Protein AF-A0A498T2E6-F1 (afdb_monomer_lite)

InterPro domains:
  IPR000331 Rap/Ran-GAP domain [PF02145] (1-126)
  IPR000331 Rap/Ran-GAP domain [PS50085] (1-133)
  IPR035974 Rap/Ran-GAP superfamily [G3DSA:3.40.50.11210] (1-114)
  IPR035974 Rap/Ran-GAP superfamily [SSF111347] (1-143)
  IPR050989 Rap1/Ran GTPase-activating [PTHR15711] (1-150)

Radius of gyration: 23.94 Å; chains: 1; bounding box: 68×44×66 Å

Foldseek 3Di:
DDLDLVPFDDDPPPPPRVSSCVPVLQAQEEEAEDQDPDDDAQVVDPHPRHFKYKYWYWDPPPDQFIKIQIDIHGDPQQDDFDDDQDVVNIGTPDDVVVVRVVRRRVRSSVSSCSGPVNVVVVVVVVVVVVVVVVVVVVVVCCVPVVVVVVVVPD

pLDDT: mean 90.89, std 10.1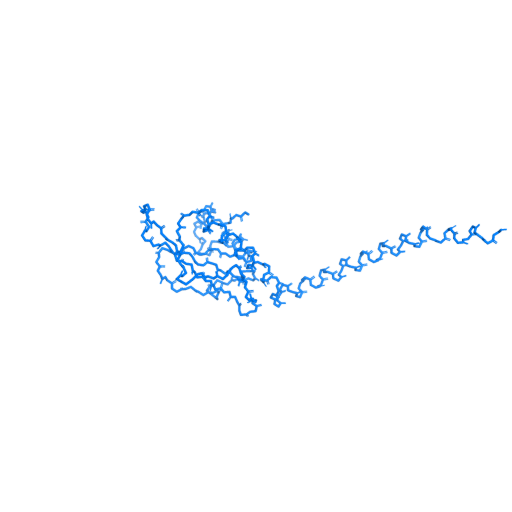3, range [44.5, 98.12]

Organism: Acanthocheilonema viteae (NCBI:txid6277)

Structure (mmCIF, N/CA/C/O backbone):
data_AF-A0A498T2E6-F1
#
_entry.id   AF-A0A498T2E6-F1
#
loop_
_atom_site.group_PDB
_atom_site.id
_atom_site.type_symbol
_atom_site.label_atom_id
_atom_site.label_alt_id
_atom_site.label_comp_id
_atom_site.label_asym_id
_atom_site.label_entity_id
_atom_site.label_seq_id
_atom_site.pdbx_PDB_ins_code
_atom_site.Cartn_x
_atom_site.Cartn_y
_atom_site.Cartn_z
_atom_site.occupancy
_atom_site.B_iso_or_equiv
_atom_site.auth_seq_id
_atom_site.auth_comp_id
_atom_site.auth_asym_id
_atom_site.auth_atom_id
_atom_site.pdbx_PDB_model_num
ATOM 1 N N . MET A 1 1 ? 10.855 4.306 5.179 1.00 91.25 1 MET A N 1
ATOM 2 C CA . MET A 1 1 ? 10.539 5.635 5.755 1.00 91.25 1 MET A CA 1
ATOM 3 C C . MET A 1 1 ? 9.023 5.784 5.762 1.00 91.25 1 MET A C 1
ATOM 5 O O . MET A 1 1 ? 8.410 5.218 4.869 1.00 91.25 1 MET A O 1
ATOM 9 N N . PHE A 1 2 ? 8.419 6.477 6.732 1.00 95.19 2 PHE A N 1
ATOM 10 C CA . PHE A 1 2 ? 6.969 6.730 6.751 1.00 95.19 2 PHE A CA 1
ATOM 11 C C . PHE A 1 2 ? 6.685 8.232 6.700 1.00 95.19 2 PHE A C 1
ATOM 13 O O . PHE A 1 2 ? 7.262 8.988 7.481 1.00 95.19 2 PHE A O 1
ATOM 20 N N . HIS A 1 3 ? 5.765 8.653 5.832 1.00 96.25 3 HIS A N 1
ATOM 21 C CA . HIS A 1 3 ? 5.233 10.015 5.810 1.00 96.25 3 HIS A CA 1
ATOM 22 C C . HIS A 1 3 ? 3.980 10.095 6.691 1.00 96.25 3 HIS A C 1
ATOM 24 O O . HIS A 1 3 ? 2.873 9.770 6.266 1.00 96.25 3 HIS A O 1
ATOM 30 N N . ILE A 1 4 ? 4.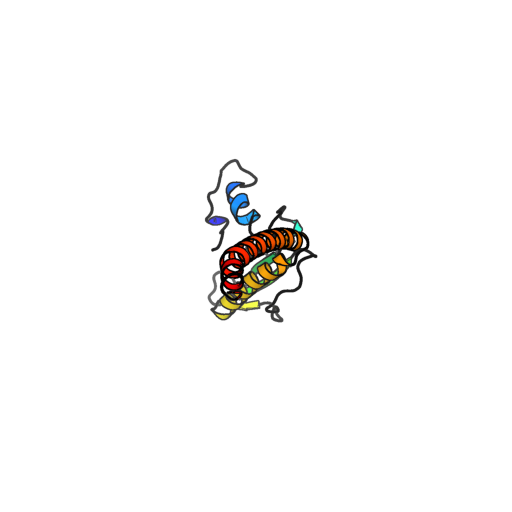151 10.493 7.952 1.00 96.19 4 ILE A N 1
ATOM 31 C CA . ILE A 1 4 ? 3.057 10.532 8.931 1.00 96.19 4 ILE A CA 1
ATOM 32 C C . ILE A 1 4 ? 2.357 11.890 8.843 1.00 96.19 4 ILE A C 1
ATOM 34 O O . ILE A 1 4 ? 2.932 12.910 9.217 1.00 96.19 4 ILE A O 1
ATOM 38 N N . SER A 1 5 ? 1.107 11.911 8.370 1.00 93.62 5 SER A N 1
ATOM 39 C CA . SER A 1 5 ? 0.349 13.147 8.105 1.00 93.62 5 SER A CA 1
ATOM 40 C C . SER A 1 5 ? 0.289 14.106 9.298 1.00 93.62 5 SER A C 1
ATOM 42 O O . SER A 1 5 ? 0.403 15.314 9.108 1.00 93.62 5 SER A O 1
ATOM 44 N N . THR A 1 6 ? 0.159 13.585 10.520 1.00 92.94 6 THR A N 1
ATOM 45 C CA . THR A 1 6 ? 0.097 14.367 11.765 1.00 92.94 6 THR A CA 1
ATOM 46 C C . THR A 1 6 ? 1.455 14.878 12.245 1.00 92.94 6 THR A C 1
ATOM 48 O O . THR A 1 6 ? 1.493 15.819 13.030 1.00 92.94 6 THR A O 1
ATOM 51 N N . MET A 1 7 ? 2.560 14.303 11.761 1.00 92.94 7 MET A N 1
ATOM 52 C CA . MET A 1 7 ? 3.924 14.765 12.052 1.00 92.94 7 MET A CA 1
ATOM 53 C C . MET A 1 7 ? 4.481 15.685 10.958 1.00 92.94 7 MET A C 1
ATOM 55 O O . MET A 1 7 ? 5.525 16.303 11.148 1.00 92.94 7 MET A O 1
ATOM 59 N N . LEU A 1 8 ? 3.797 15.793 9.814 1.00 91.56 8 LEU A N 1
ATOM 60 C CA . LEU A 1 8 ? 4.137 16.750 8.766 1.00 91.56 8 LEU A CA 1
ATOM 61 C C . LEU A 1 8 ? 3.589 18.151 9.107 1.00 91.56 8 LEU A C 1
ATOM 63 O O . LEU A 1 8 ? 2.485 18.256 9.665 1.00 91.56 8 LEU A O 1
ATOM 67 N N . PRO A 1 9 ? 4.309 19.229 8.727 1.00 90.56 9 PRO A N 1
ATOM 68 C CA . PRO A 1 9 ? 3.895 20.602 8.999 1.00 90.56 9 PRO A CA 1
ATOM 69 C C . PRO A 1 9 ? 2.446 20.871 8.588 1.00 90.56 9 PRO A C 1
ATOM 71 O O . PRO A 1 9 ? 1.978 20.395 7.550 1.00 90.56 9 PRO A O 1
ATOM 74 N N . TYR A 1 10 ? 1.734 21.621 9.427 1.00 91.38 10 TYR A N 1
ATOM 75 C CA . TYR A 1 10 ? 0.392 22.110 9.134 1.00 91.38 10 TYR A CA 1
ATOM 76 C C . TYR A 1 10 ? 0.479 23.543 8.619 1.00 91.38 10 TYR A C 1
ATOM 78 O O . TYR A 1 10 ? 1.095 24.396 9.260 1.00 91.38 10 TYR A O 1
ATOM 86 N N . THR A 1 11 ? -0.152 23.818 7.481 1.00 90.69 11 THR A N 1
ATOM 87 C CA . THR A 1 11 ? -0.204 25.170 6.913 1.00 90.69 11 THR A CA 1
ATOM 88 C C . THR A 1 11 ? -1.605 25.738 7.101 1.00 90.69 11 THR A C 1
ATOM 90 O O . THR A 1 11 ? -2.555 25.281 6.470 1.00 90.69 11 THR A O 1
ATOM 93 N N . ALA A 1 12 ? -1.756 26.725 7.986 1.00 88.44 12 ALA A N 1
ATOM 94 C CA . ALA A 1 12 ? -3.035 27.403 8.175 1.00 88.44 12 ALA A CA 1
ATOM 95 C C . ALA A 1 12 ? -3.458 28.127 6.882 1.00 88.44 12 ALA A C 1
ATOM 97 O O . ALA A 1 12 ? -2.632 28.749 6.219 1.00 88.44 12 ALA A O 1
ATOM 98 N N . GLY A 1 13 ? -4.737 28.028 6.513 1.00 89.25 13 GLY A N 1
ATOM 99 C CA . GLY A 1 13 ? -5.279 28.617 5.281 1.00 89.25 13 GLY A CA 1
ATOM 100 C C . GLY A 1 13 ? -5.117 27.760 4.017 1.00 89.25 13 GLY A C 1
ATOM 101 O O . GLY A 1 13 ? -5.776 28.037 3.020 1.00 89.25 13 GLY A O 1
ATOM 102 N N . ASP A 1 14 ? -4.320 26.687 4.054 1.00 89.19 14 ASP A N 1
ATOM 103 C CA . ASP A 1 14 ? -4.221 25.720 2.957 1.00 89.19 14 ASP A CA 1
ATOM 104 C C . ASP A 1 14 ? -5.203 24.561 3.179 1.00 89.19 14 ASP A C 1
ATOM 106 O O . ASP A 1 14 ? -4.911 23.588 3.878 1.00 89.19 14 ASP A O 1
ATOM 110 N N . THR A 1 15 ? -6.391 24.652 2.581 1.00 88.12 15 THR A N 1
ATOM 111 C CA . THR A 1 15 ? -7.434 23.621 2.715 1.00 88.12 15 THR A CA 1
ATOM 112 C C . THR A 1 15 ? -7.020 22.265 2.142 1.00 88.12 15 THR A C 1
ATOM 114 O O . THR A 1 15 ? -7.529 21.241 2.592 1.00 88.12 15 THR A O 1
ATOM 117 N N . GLN A 1 16 ? -6.081 22.229 1.189 1.00 84.69 16 GLN A N 1
ATOM 118 C CA . GLN A 1 16 ? -5.590 20.984 0.592 1.00 84.69 16 GLN A CA 1
ATOM 119 C C . GLN A 1 16 ? -4.353 20.416 1.293 1.00 84.69 16 GLN A C 1
ATOM 121 O O . GLN A 1 16 ? -3.977 19.275 1.008 1.00 84.69 16 GLN A O 1
ATOM 126 N N . GLN A 1 17 ? -3.718 21.183 2.187 1.00 88.81 17 GLN A N 1
ATOM 127 C CA . GLN A 1 17 ? -2.467 20.818 2.858 1.00 88.81 17 GLN A CA 1
ATOM 128 C C . GLN A 1 17 ? -1.419 20.308 1.854 1.00 88.81 17 GLN A C 1
ATOM 130 O O . GLN A 1 17 ? -0.899 19.191 1.972 1.00 88.81 17 GLN A O 1
ATOM 135 N N . LEU A 1 18 ? -1.108 21.123 0.844 1.00 86.38 18 LEU A N 1
ATOM 136 C CA . LEU A 1 18 ? -0.222 20.784 -0.270 1.00 86.38 18 LEU A CA 1
ATOM 137 C C . LEU A 1 18 ? 1.148 20.286 0.196 1.00 86.38 18 LEU A C 1
ATOM 139 O O . LEU A 1 18 ? 1.704 19.392 -0.435 1.00 86.38 18 LEU A O 1
ATOM 143 N N . GLN A 1 19 ? 1.670 20.787 1.321 1.00 85.25 19 GLN A N 1
ATOM 144 C CA . GLN A 1 19 ? 2.919 20.281 1.906 1.00 85.25 19 GLN A CA 1
ATOM 145 C C . GLN A 1 19 ? 2.810 18.805 2.302 1.00 85.25 19 GLN A C 1
ATOM 147 O O . GLN A 1 19 ? 3.674 18.003 1.959 1.00 85.25 19 GLN A O 1
ATOM 152 N N . ARG A 1 20 ? 1.708 18.402 2.942 1.00 92.06 20 ARG A N 1
ATOM 153 C CA . ARG A 1 20 ? 1.456 16.997 3.298 1.00 92.06 20 ARG A CA 1
ATOM 154 C C . ARG A 1 20 ? 1.207 16.156 2.054 1.00 92.06 20 ARG A C 1
ATOM 156 O O . ARG A 1 20 ? 1.781 15.077 1.904 1.00 92.06 20 ARG A O 1
ATOM 163 N N . LYS A 1 21 ? 0.392 16.683 1.137 1.00 88.56 21 LYS A N 1
ATOM 164 C CA . LYS A 1 21 ? 0.034 16.025 -0.122 1.00 88.56 21 LYS A CA 1
ATOM 165 C C . LYS A 1 21 ? 1.243 15.825 -1.037 1.00 88.56 21 LYS A C 1
ATOM 167 O O . LYS A 1 21 ? 1.298 14.819 -1.731 1.00 88.56 21 LYS A O 1
ATOM 172 N N . ARG A 1 22 ? 2.236 16.717 -1.013 1.00 90.56 22 ARG A N 1
ATOM 173 C CA . ARG A 1 22 ? 3.489 16.566 -1.769 1.00 90.56 22 ARG A CA 1
ATOM 174 C C . ARG A 1 22 ? 4.286 15.336 -1.336 1.00 90.56 22 ARG A C 1
ATOM 176 O O . ARG A 1 22 ? 4.949 14.737 -2.174 1.00 90.56 22 ARG A O 1
ATOM 183 N N . HIS A 1 23 ? 4.243 14.974 -0.059 1.00 90.94 23 HIS A N 1
ATOM 184 C CA . HIS A 1 23 ? 4.913 13.773 0.430 1.00 90.94 23 HIS A CA 1
ATOM 185 C C . HIS A 1 23 ? 4.022 12.547 0.218 1.00 90.94 23 HIS A C 1
ATOM 187 O O . HIS A 1 23 ? 4.324 11.708 -0.621 1.00 90.94 23 HIS A O 1
ATOM 193 N N . ILE A 1 24 ? 2.862 12.512 0.877 1.00 93.25 24 ILE A N 1
ATOM 194 C CA . ILE A 1 24 ? 1.977 11.336 0.901 1.00 93.25 24 ILE A CA 1
ATOM 195 C C . ILE A 1 24 ? 1.379 11.051 -0.481 1.00 93.25 24 ILE A C 1
ATOM 197 O O . ILE A 1 24 ? 1.250 9.908 -0.900 1.00 93.25 24 ILE A O 1
ATOM 201 N N . GLY A 1 25 ? 1.012 12.095 -1.222 1.00 90.62 25 GLY A N 1
ATOM 202 C CA . GLY A 1 25 ? 0.410 11.957 -2.546 1.00 90.62 25 GLY A CA 1
ATOM 203 C C . GLY A 1 25 ? 1.379 11.469 -3.621 1.00 90.62 25 GLY A C 1
ATOM 204 O O . GLY A 1 25 ? 0.904 11.096 -4.691 1.00 90.62 25 GLY A O 1
ATOM 205 N N . ASN A 1 26 ? 2.688 11.462 -3.354 1.00 92.94 26 ASN A N 1
ATOM 206 C CA . ASN A 1 26 ? 3.711 10.900 -4.238 1.00 92.94 26 ASN A CA 1
ATOM 207 C C . ASN A 1 26 ? 4.179 9.503 -3.797 1.00 92.94 26 ASN A C 1
ATOM 209 O O . ASN A 1 26 ? 4.995 8.900 -4.492 1.00 92.94 26 ASN A O 1
ATOM 213 N N . ASP A 1 27 ? 3.655 8.977 -2.688 1.00 95.44 27 ASP A N 1
ATOM 214 C CA . ASP A 1 27 ? 3.870 7.584 -2.313 1.00 95.44 27 ASP A CA 1
ATOM 215 C C . ASP A 1 27 ? 3.061 6.647 -3.221 1.00 95.44 27 ASP A C 1
ATOM 217 O O . ASP A 1 27 ? 2.050 7.032 -3.815 1.00 95.44 27 ASP A O 1
ATOM 221 N N . ILE A 1 28 ? 3.505 5.392 -3.313 1.00 95.56 28 ILE A N 1
ATOM 222 C CA . ILE A 1 28 ? 2.807 4.340 -4.067 1.00 95.56 28 ILE A CA 1
ATOM 223 C C . ILE A 1 28 ? 1.760 3.639 -3.195 1.00 95.56 28 ILE A C 1
ATOM 225 O O . ILE A 1 28 ? 0.661 3.315 -3.657 1.00 95.56 28 ILE A O 1
ATOM 229 N N . VAL A 1 29 ? 2.097 3.423 -1.922 1.00 97.00 29 VAL A N 1
ATOM 230 C CA . VAL A 1 29 ? 1.280 2.699 -0.947 1.00 97.00 29 VAL A CA 1
ATOM 231 C C . VAL A 1 29 ? 1.114 3.549 0.306 1.00 97.00 29 VAL A C 1
ATOM 233 O O . VAL A 1 29 ? 2.091 4.105 0.801 1.00 97.00 29 VAL A O 1
ATOM 236 N N . ALA A 1 30 ? -0.101 3.611 0.853 1.00 97.00 30 ALA A N 1
ATOM 237 C CA . ALA A 1 30 ? -0.372 4.326 2.099 1.00 97.00 30 ALA A CA 1
ATOM 238 C C . ALA A 1 30 ? -1.094 3.456 3.137 1.00 97.00 30 ALA A C 1
ATOM 240 O O . ALA A 1 30 ? -1.838 2.529 2.812 1.00 97.00 30 ALA A O 1
ATOM 241 N N . ILE A 1 31 ? -0.885 3.782 4.412 1.00 97.44 31 ILE A N 1
ATOM 242 C CA . ILE A 1 31 ? -1.669 3.2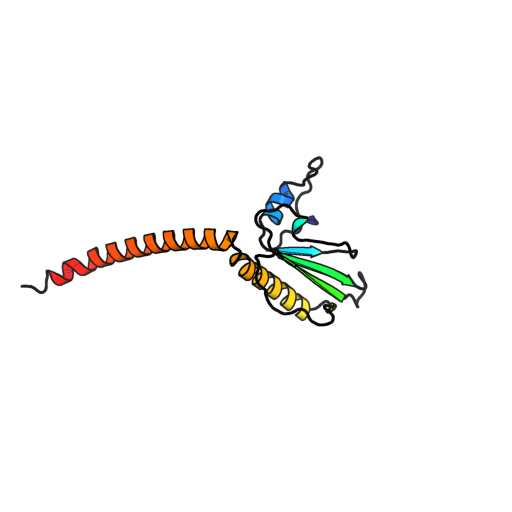34 5.521 1.00 97.44 31 ILE A CA 1
ATOM 243 C C . ILE A 1 31 ? -2.753 4.248 5.869 1.00 97.44 31 ILE A C 1
ATOM 245 O O . ILE A 1 31 ? -2.451 5.422 6.087 1.00 97.44 31 ILE A O 1
ATOM 249 N N . VAL A 1 32 ? -3.995 3.787 5.974 1.00 96.56 32 VAL A N 1
ATOM 250 C CA . VAL A 1 32 ? -5.107 4.592 6.483 1.00 96.56 32 VAL A CA 1
ATOM 251 C C . VAL A 1 32 ? -5.450 4.079 7.871 1.00 96.56 32 VAL A C 1
ATOM 253 O O . VAL A 1 32 ? -5.995 2.989 8.017 1.00 96.56 32 VAL A O 1
ATOM 256 N N . PHE A 1 33 ? -5.101 4.848 8.897 1.00 96.56 33 PHE A N 1
ATOM 257 C CA . PHE A 1 33 ? -5.506 4.538 10.261 1.00 96.56 33 PHE A CA 1
ATOM 258 C C . PHE A 1 33 ? -6.876 5.163 10.523 1.00 96.56 33 PHE A C 1
ATOM 260 O O . PHE A 1 33 ? -7.010 6.384 10.473 1.00 96.56 33 PHE A O 1
ATOM 267 N N . GLN A 1 34 ? -7.889 4.331 10.753 1.00 93.62 34 GLN A N 1
ATOM 268 C CA . GLN A 1 34 ? -9.264 4.776 10.960 1.00 93.62 34 GLN A CA 1
ATOM 269 C C . GLN A 1 34 ? -9.687 4.511 12.396 1.00 93.62 34 GLN A C 1
ATOM 271 O O . GLN A 1 34 ? -9.686 3.364 12.823 1.00 93.62 34 GLN A O 1
ATOM 276 N N . GLU A 1 35 ? -10.068 5.547 13.137 1.00 91.19 35 GLU A N 1
ATOM 277 C CA . GLU A 1 35 ? -10.623 5.374 14.486 1.00 91.19 35 GLU A CA 1
ATOM 278 C C . GLU A 1 35 ? -12.057 4.821 14.427 1.00 91.19 35 GLU A C 1
ATOM 280 O O . GLU A 1 35 ? -12.412 3.917 15.182 1.00 91.19 35 GLU A O 1
ATOM 285 N N . GLU A 1 36 ? -12.843 5.279 13.450 1.00 89.56 36 GLU A N 1
ATOM 286 C CA . GLU A 1 36 ? -14.209 4.822 13.176 1.00 89.56 36 GLU A CA 1
ATOM 287 C C . GLU A 1 36 ? -14.292 4.040 11.859 1.00 89.56 36 GLU A C 1
ATOM 289 O O . GLU A 1 36 ? -13.450 4.195 10.978 1.00 89.56 36 GLU A O 1
ATOM 294 N N . ASN A 1 37 ? -15.314 3.192 11.696 1.00 85.62 37 ASN A N 1
ATOM 295 C CA . ASN A 1 37 ? -15.497 2.391 10.477 1.00 85.62 37 ASN A CA 1
ATOM 296 C C . ASN A 1 37 ? -16.097 3.223 9.328 1.00 85.62 37 ASN A C 1
ATOM 298 O O . ASN A 1 37 ? -17.217 2.972 8.877 1.00 85.62 37 ASN A O 1
ATOM 302 N N . THR A 1 38 ? -15.359 4.232 8.880 1.00 90.38 38 THR A N 1
ATOM 303 C CA . THR A 1 38 ? -15.756 5.086 7.762 1.00 90.38 38 THR A CA 1
ATOM 304 C C . THR A 1 38 ? -15.412 4.391 6.444 1.00 90.38 38 THR A C 1
ATOM 306 O O . THR A 1 38 ? -14.263 3.980 6.264 1.00 90.38 38 THR A O 1
ATOM 309 N N . PRO A 1 39 ? -16.352 4.266 5.489 1.00 89.25 39 PRO A N 1
ATOM 310 C CA . PRO A 1 39 ? -16.042 3.725 4.171 1.00 89.25 39 PRO A CA 1
ATOM 311 C C . PRO A 1 39 ? -14.858 4.461 3.537 1.00 89.25 39 PRO A C 1
ATOM 313 O O . PRO A 1 39 ? -14.819 5.690 3.528 1.00 89.25 39 PRO A O 1
ATOM 316 N N . PHE A 1 40 ? -13.895 3.710 3.006 1.00 91.44 40 PHE A N 1
ATOM 317 C CA . PHE A 1 40 ? -12.726 4.248 2.317 1.00 91.44 40 PHE A CA 1
ATOM 318 C C . PHE A 1 40 ? -12.515 3.501 1.001 1.00 91.44 40 PHE A C 1
ATOM 320 O O . PHE A 1 40 ? -12.527 2.271 0.972 1.00 91.44 40 PHE A O 1
ATOM 327 N N . SER A 1 41 ? -12.311 4.254 -0.078 1.00 88.81 41 SER A N 1
ATOM 328 C CA . SER A 1 41 ? -11.986 3.738 -1.408 1.00 88.81 41 SER A CA 1
ATOM 329 C C . SER A 1 41 ? -10.729 4.426 -1.927 1.00 88.81 41 SER A C 1
ATOM 331 O O . SER A 1 41 ? -10.510 5.609 -1.652 1.00 88.81 41 SER A O 1
ATOM 333 N N . ALA A 1 42 ? -9.934 3.702 -2.715 1.00 85.19 42 ALA A N 1
ATOM 334 C CA . ALA A 1 42 ? -8.754 4.238 -3.387 1.00 85.19 42 ALA A CA 1
ATOM 335 C C . ALA A 1 42 ? -9.062 5.484 -4.248 1.00 85.19 42 ALA A C 1
ATOM 337 O O . ALA A 1 42 ? -8.202 6.354 -4.385 1.00 85.19 42 ALA A O 1
ATOM 338 N N . ASP A 1 43 ? -10.291 5.611 -4.760 1.00 85.38 43 ASP A N 1
ATOM 339 C CA . ASP A 1 43 ? -10.723 6.738 -5.602 1.00 85.38 43 ASP A CA 1
ATOM 340 C C . ASP A 1 43 ? -10.960 8.039 -4.827 1.00 85.38 43 ASP A C 1
ATOM 342 O O . ASP A 1 43 ? -10.997 9.119 -5.417 1.00 85.38 43 ASP A O 1
ATOM 346 N N . MET A 1 44 ? -11.089 7.970 -3.497 1.00 86.31 44 MET A N 1
ATOM 347 C CA . MET A 1 44 ? -11.309 9.160 -2.666 1.00 86.31 44 MET A CA 1
ATOM 348 C C . MET A 1 44 ? -10.094 10.096 -2.652 1.00 86.31 44 MET A C 1
ATOM 350 O O . MET A 1 44 ? -10.235 11.288 -2.375 1.00 86.31 44 MET A O 1
ATOM 354 N N . ILE A 1 45 ? -8.894 9.580 -2.945 1.00 83.19 45 ILE A N 1
ATOM 355 C CA . ILE A 1 45 ? -7.660 10.368 -2.970 1.00 83.19 45 ILE A CA 1
ATOM 356 C C . ILE A 1 45 ? -7.196 10.545 -4.414 1.00 83.19 45 ILE A C 1
ATOM 358 O O . ILE A 1 45 ? -6.631 9.645 -5.036 1.00 83.19 45 ILE A O 1
ATOM 362 N N . ALA A 1 46 ? -7.351 11.767 -4.925 1.00 83.31 46 ALA A N 1
ATOM 363 C CA . ALA A 1 46 ? -6.821 12.158 -6.225 1.00 83.31 46 ALA A CA 1
ATOM 364 C C . ALA A 1 46 ? -5.280 12.219 -6.193 1.00 83.31 46 ALA A C 1
ATOM 366 O O . ALA A 1 46 ? -4.681 13.245 -5.849 1.00 83.31 46 ALA A O 1
ATOM 367 N N . SER A 1 47 ? -4.641 11.105 -6.556 1.00 86.75 47 SER A N 1
ATOM 368 C CA . SER A 1 47 ? -3.192 10.984 -6.725 1.00 86.75 47 SER A CA 1
ATOM 369 C C . SER A 1 47 ? -2.839 10.204 -7.991 1.00 86.75 47 SER A C 1
ATOM 371 O O . SER A 1 47 ? -3.543 9.298 -8.432 1.00 86.75 47 SER A O 1
ATOM 373 N N . ASN A 1 48 ? -1.710 10.576 -8.585 1.00 86.31 48 ASN A N 1
ATOM 374 C CA . ASN A 1 48 ? -1.116 9.887 -9.720 1.00 86.31 48 ASN A CA 1
ATOM 375 C C . ASN A 1 48 ? -0.234 8.698 -9.318 1.00 86.31 48 ASN A C 1
ATOM 377 O O . ASN A 1 48 ? 0.103 7.909 -10.205 1.00 86.31 48 ASN A O 1
ATOM 381 N N . PHE A 1 49 ? 0.152 8.610 -8.044 1.00 89.12 49 PHE A N 1
ATOM 382 C CA . PHE A 1 49 ? 1.138 7.665 -7.525 1.00 89.12 49 PHE A CA 1
ATOM 383 C C . PHE A 1 49 ? 0.532 6.664 -6.549 1.00 89.12 49 PHE A C 1
ATOM 385 O O . PHE A 1 49 ? 0.895 5.495 -6.622 1.00 89.12 49 PHE A O 1
ATOM 392 N N . LEU A 1 50 ? -0.441 7.064 -5.726 1.00 93.69 50 LEU A N 1
ATOM 393 C CA . LEU A 1 50 ? -1.090 6.154 -4.784 1.00 93.69 50 LEU A CA 1
ATOM 394 C C . LEU A 1 50 ? -1.937 5.120 -5.534 1.00 93.69 50 LEU A C 1
ATOM 396 O O . LEU A 1 50 ? -2.884 5.476 -6.238 1.00 93.69 50 LEU A O 1
ATOM 400 N N . HIS A 1 51 ? -1.586 3.846 -5.378 1.00 94.38 51 HIS A N 1
ATOM 401 C CA . HIS A 1 51 ? -2.244 2.720 -6.049 1.00 94.38 51 HIS A CA 1
ATOM 402 C C . HIS A 1 51 ? -2.781 1.670 -5.073 1.00 94.38 51 HIS A C 1
ATOM 404 O O . HIS A 1 51 ? -3.694 0.933 -5.439 1.00 94.38 51 HIS A O 1
ATOM 410 N N . ALA A 1 52 ? -2.261 1.602 -3.844 1.00 96.00 52 ALA A N 1
ATOM 411 C CA . ALA A 1 52 ? -2.721 0.654 -2.835 1.00 96.00 52 ALA A CA 1
ATOM 412 C C . ALA A 1 52 ? -2.791 1.284 -1.440 1.00 96.00 52 ALA A C 1
ATOM 414 O O . ALA A 1 52 ? -1.966 2.116 -1.060 1.00 96.00 52 ALA A O 1
ATOM 415 N N . PHE A 1 53 ? -3.767 0.839 -0.658 1.00 96.94 53 PHE A N 1
ATOM 416 C CA . PHE A 1 53 ? -4.020 1.302 0.695 1.00 96.94 53 PHE A CA 1
ATOM 417 C C . PHE A 1 53 ? -4.256 0.117 1.624 1.00 96.94 53 PHE A C 1
ATOM 419 O O . PHE A 1 53 ? -5.039 -0.790 1.326 1.00 96.94 53 PHE A O 1
ATOM 426 N N . ILE A 1 54 ? -3.598 0.147 2.780 1.00 97.25 54 ILE A N 1
ATOM 427 C CA . ILE A 1 54 ? -3.879 -0.773 3.881 1.00 97.25 54 ILE A CA 1
ATOM 428 C C . ILE A 1 54 ? -4.616 0.009 4.956 1.00 97.25 54 ILE A C 1
ATOM 430 O O . ILE A 1 54 ? -4.061 0.923 5.567 1.00 97.25 54 ILE A O 1
ATOM 434 N N . VAL A 1 55 ? -5.873 -0.348 5.175 1.00 97.06 55 VAL A N 1
ATOM 435 C CA . VAL A 1 55 ? -6.729 0.282 6.172 1.00 97.06 55 VAL A CA 1
ATOM 436 C C . VAL A 1 55 ? -6.588 -0.490 7.479 1.00 97.06 55 VAL A C 1
ATOM 438 O O . VAL A 1 55 ? -6.727 -1.714 7.508 1.00 97.06 55 VAL A O 1
ATOM 441 N N . VAL A 1 56 ? -6.274 0.223 8.556 1.00 97.25 56 VAL A N 1
ATOM 442 C CA . VAL A 1 56 ? -6.059 -0.331 9.893 1.00 97.25 56 VAL A CA 1
ATOM 443 C C . VAL A 1 56 ? -7.015 0.357 10.855 1.00 97.25 56 VAL A C 1
ATOM 445 O O . VAL A 1 56 ? -6.923 1.563 11.068 1.00 97.25 56 VAL A O 1
ATOM 448 N N . GLN A 1 57 ? -7.902 -0.425 11.460 1.00 97.12 57 GLN A N 1
ATOM 449 C CA . GLN A 1 57 ? -8.875 0.058 12.431 1.00 97.12 57 GLN A CA 1
ATOM 450 C C . GLN A 1 57 ? -8.615 -0.592 13.799 1.00 97.12 57 GLN A C 1
ATOM 452 O O . GLN A 1 57 ? -8.603 -1.826 13.885 1.00 97.12 57 GLN A O 1
ATOM 457 N N . PRO A 1 58 ? -8.409 0.179 14.881 1.00 96.38 58 PRO A N 1
ATOM 458 C CA . PRO A 1 58 ? -8.266 -0.380 16.211 1.00 96.38 58 PRO A CA 1
ATOM 459 C C . PRO A 1 58 ? -9.609 -0.927 16.723 1.00 96.38 58 PRO A C 1
ATOM 461 O O . PRO A 1 58 ? -10.678 -0.370 16.485 1.00 96.38 58 PRO A O 1
ATOM 464 N N . ILE A 1 59 ? -9.540 -2.034 17.451 1.00 95.31 59 ILE A N 1
ATOM 465 C CA . ILE A 1 59 ? -10.623 -2.631 18.231 1.00 95.31 59 ILE A CA 1
ATOM 466 C C . ILE A 1 59 ? -10.161 -2.589 19.685 1.00 95.31 59 ILE A C 1
ATOM 468 O O . ILE A 1 59 ? -9.031 -2.991 19.975 1.00 95.31 59 ILE A O 1
ATOM 472 N N . ASP A 1 60 ? -11.030 -2.123 20.579 1.00 93.81 60 ASP A N 1
ATOM 473 C CA . ASP A 1 60 ? -10.718 -1.885 21.993 1.00 93.81 60 ASP A CA 1
ATOM 474 C C . ASP A 1 60 ? -9.496 -0.947 22.169 1.00 93.81 60 ASP A C 1
ATOM 476 O O . ASP A 1 60 ? -8.502 -1.330 22.804 1.00 93.81 60 ASP A O 1
ATOM 480 N N . PRO A 1 61 ? -9.512 0.262 21.559 1.00 92.19 61 PRO A N 1
ATOM 481 C CA . PRO A 1 61 ? -8.394 1.201 21.635 1.00 92.19 61 PRO A CA 1
ATOM 482 C C . PRO A 1 61 ? -8.087 1.585 23.088 1.00 92.19 61 PRO A C 1
ATOM 484 O O . PRO A 1 61 ? -8.957 1.548 23.953 1.00 92.19 61 PRO A O 1
ATOM 487 N N . CYS A 1 62 ? -6.834 1.959 23.355 1.00 89.31 62 CYS A N 1
ATOM 488 C CA . CYS A 1 62 ? -6.356 2.357 24.687 1.00 89.31 62 CYS A CA 1
ATOM 489 C C . CYS A 1 62 ? -6.453 1.263 25.773 1.00 89.31 62 CYS A C 1
ATOM 491 O O . CYS A 1 62 ? -6.367 1.570 26.959 1.00 89.31 62 CYS A O 1
ATOM 493 N N . THR A 1 63 ? -6.575 -0.012 25.386 1.00 93.12 63 THR A N 1
ATOM 494 C CA . THR A 1 63 ? -6.537 -1.162 26.305 1.00 93.12 63 THR A CA 1
ATOM 495 C C . THR A 1 63 ? -5.324 -2.061 26.046 1.00 93.12 63 THR A C 1
ATOM 497 O O . THR A 1 63 ? -4.748 -2.062 24.955 1.00 93.12 63 THR A O 1
ATOM 500 N N . GLU A 1 64 ? -4.953 -2.896 27.021 1.00 90.00 64 GLU A N 1
ATOM 501 C CA . GLU A 1 64 ? -3.917 -3.929 26.833 1.00 90.00 64 GLU A CA 1
ATOM 502 C C . GLU A 1 64 ? -4.321 -5.004 25.811 1.00 90.00 64 GLU A C 1
ATOM 504 O O . GLU A 1 64 ? -3.468 -5.662 25.217 1.00 90.00 64 GLU A O 1
ATOM 509 N N . LYS A 1 65 ? -5.628 -5.168 25.574 1.00 92.38 65 LYS A N 1
ATOM 510 C CA . LYS A 1 65 ? -6.198 -6.159 24.651 1.00 92.38 65 LYS A CA 1
ATOM 511 C C . LYS A 1 65 ? -6.472 -5.584 23.258 1.00 92.38 65 LYS A C 1
ATOM 513 O O . LYS A 1 65 ? -7.219 -6.199 22.495 1.00 92.38 65 LYS A O 1
ATOM 518 N N . VAL A 1 66 ? -5.865 -4.442 22.920 1.00 95.38 66 VAL A N 1
ATOM 519 C CA . VAL A 1 66 ? -6.054 -3.783 21.624 1.00 95.38 66 VAL A CA 1
ATOM 520 C C . VAL A 1 66 ? -5.752 -4.734 20.462 1.00 95.38 66 VAL A C 1
ATOM 522 O O . VAL A 1 66 ? -4.730 -5.434 20.414 1.00 95.38 66 VAL A O 1
ATOM 525 N N . ARG A 1 67 ? -6.673 -4.751 19.504 1.00 96.12 67 ARG A N 1
ATOM 526 C CA . ARG A 1 67 ? -6.580 -5.517 18.260 1.00 96.12 67 ARG A CA 1
ATOM 527 C C . ARG A 1 67 ? -6.734 -4.576 17.075 1.00 96.12 67 ARG A C 1
ATOM 529 O O . ARG A 1 67 ? -7.202 -3.457 17.228 1.00 96.12 67 ARG A O 1
ATOM 536 N N . TYR A 1 68 ? -6.357 -5.034 15.893 1.00 97.19 68 TYR A N 1
ATOM 537 C CA . TYR A 1 68 ? -6.434 -4.257 14.666 1.00 97.19 68 TYR A CA 1
ATOM 538 C C . TYR A 1 68 ? -7.177 -5.047 13.604 1.00 97.19 68 TYR A C 1
ATOM 540 O O . TYR A 1 68 ? -6.738 -6.129 13.214 1.00 97.19 68 TYR A O 1
ATOM 548 N N . ARG A 1 69 ? -8.300 -4.508 13.135 1.00 96.81 69 ARG A N 1
ATOM 549 C CA . ARG A 1 69 ? -8.955 -4.970 11.915 1.00 96.81 69 ARG A CA 1
ATOM 550 C C . ARG A 1 69 ? -8.210 -4.387 10.728 1.00 96.81 69 ARG A C 1
ATOM 552 O O . ARG A 1 69 ? -7.945 -3.187 10.696 1.00 96.81 69 ARG A O 1
ATOM 559 N N . VAL A 1 70 ? -7.876 -5.241 9.773 1.00 97.12 70 VAL A N 1
ATOM 560 C CA . VAL A 1 70 ? -7.145 -4.848 8.571 1.00 97.12 70 VAL A CA 1
ATOM 561 C C . VAL A 1 70 ? -7.996 -5.143 7.349 1.00 97.12 70 VAL A C 1
ATOM 563 O O . VAL A 1 70 ? -8.539 -6.243 7.205 1.00 97.12 70 VAL A O 1
ATOM 566 N N . SER A 1 71 ? -8.077 -4.168 6.455 1.00 95.88 71 SER A N 1
ATOM 567 C CA . SER A 1 71 ? -8.618 -4.324 5.109 1.00 95.88 71 SER A CA 1
ATOM 568 C C . SER A 1 71 ? -7.669 -3.691 4.094 1.00 95.88 71 SER A C 1
ATOM 570 O O . SER A 1 71 ? -6.752 -2.943 4.436 1.00 95.88 71 SER A O 1
ATOM 572 N N . VAL A 1 72 ? -7.829 -4.072 2.832 1.00 96.12 72 VAL A N 1
ATOM 573 C CA . VAL A 1 72 ? -6.970 -3.624 1.736 1.00 96.12 72 VAL A CA 1
ATOM 574 C C . VAL A 1 72 ? -7.864 -3.123 0.617 1.00 96.12 72 VAL A C 1
ATOM 576 O O . VAL A 1 72 ? -8.823 -3.798 0.251 1.00 96.12 72 VAL A O 1
ATOM 579 N N . THR A 1 73 ? -7.535 -1.958 0.073 1.00 95.19 73 THR A N 1
ATOM 580 C CA . THR A 1 73 ? -8.127 -1.439 -1.162 1.00 95.19 73 THR A CA 1
ATOM 581 C C . THR A 1 73 ? -7.002 -0.996 -2.085 1.00 95.19 73 THR A C 1
ATOM 583 O O . THR A 1 73 ? -5.972 -0.499 -1.633 1.00 95.19 73 THR A O 1
ATOM 586 N N . ALA A 1 74 ? -7.155 -1.232 -3.376 1.00 94.88 74 ALA A N 1
ATOM 587 C 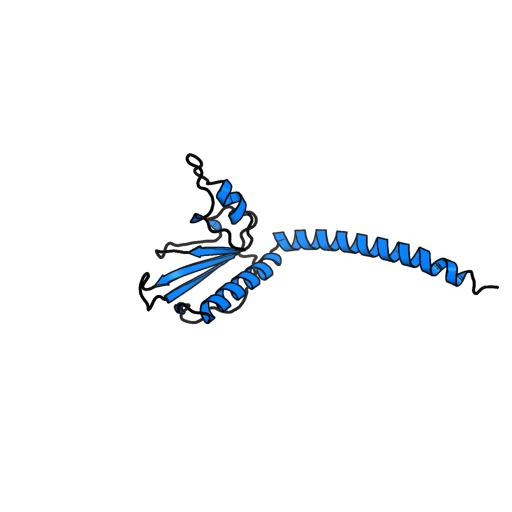CA . ALA A 1 74 ? -6.189 -0.859 -4.393 1.00 94.88 74 ALA A CA 1
ATOM 588 C C . ALA A 1 74 ? -6.943 -0.513 -5.675 1.00 94.88 74 ALA A C 1
ATOM 590 O O . ALA A 1 74 ? -8.136 -0.796 -5.783 1.00 94.88 74 ALA A O 1
ATOM 591 N N . ARG A 1 75 ? -6.250 0.103 -6.630 1.00 92.62 75 ARG A N 1
ATOM 592 C CA . ARG A 1 75 ? -6.796 0.307 -7.974 1.00 92.62 75 ARG A CA 1
ATOM 593 C C . ARG A 1 75 ? -6.966 -1.023 -8.703 1.00 92.62 75 ARG A C 1
ATOM 595 O O . ARG A 1 75 ? -6.216 -1.964 -8.451 1.00 92.62 75 ARG A O 1
ATOM 602 N N . ASP A 1 76 ? -7.898 -1.055 -9.650 1.00 90.12 76 ASP A N 1
ATOM 603 C CA . ASP A 1 76 ? -8.261 -2.262 -10.406 1.00 90.12 76 ASP A CA 1
ATOM 604 C C . ASP A 1 76 ? -7.093 -2.878 -11.188 1.00 90.12 76 ASP A C 1
ATOM 606 O O . ASP A 1 76 ? -7.062 -4.085 -11.420 1.00 90.12 76 ASP A O 1
ATOM 610 N N . ASP A 1 77 ? -6.113 -2.066 -11.592 1.00 90.25 77 ASP A N 1
ATOM 611 C CA . ASP A 1 77 ? -4.947 -2.517 -12.352 1.00 90.25 77 ASP A CA 1
ATOM 612 C C . ASP A 1 77 ? -3.772 -2.985 -11.476 1.00 90.25 77 ASP A C 1
ATOM 614 O O . ASP A 1 77 ? -2.705 -3.323 -11.995 1.00 90.25 77 ASP A O 1
ATOM 618 N N . VAL A 1 78 ? -3.960 -3.043 -10.153 1.00 94.44 78 VAL A N 1
ATOM 619 C CA . VAL A 1 78 ? -2.993 -3.617 -9.214 1.00 94.44 78 VAL A CA 1
ATOM 620 C C . VAL A 1 78 ? -3.327 -5.096 -8.990 1.00 94.44 78 VAL A C 1
ATOM 622 O O . VAL A 1 78 ? -4.388 -5.414 -8.451 1.00 94.44 78 VAL A O 1
ATOM 625 N N . PRO A 1 79 ? -2.434 -6.037 -9.350 1.00 95.75 79 PRO A N 1
ATOM 626 C CA . PRO A 1 79 ? -2.675 -7.455 -9.121 1.00 95.75 79 PRO A CA 1
ATOM 627 C C . PRO A 1 79 ? -2.680 -7.783 -7.625 1.00 95.75 79 PRO A C 1
ATOM 629 O O . PRO A 1 79 ? -2.152 -7.042 -6.797 1.00 95.75 79 PRO A O 1
ATOM 632 N N . PHE A 1 80 ? -3.215 -8.953 -7.276 1.00 96.06 80 PHE A N 1
ATOM 633 C CA . PHE A 1 80 ? -3.168 -9.451 -5.905 1.00 96.06 80 PHE A CA 1
ATOM 634 C C . PHE A 1 80 ? -1.733 -9.474 -5.345 1.00 96.06 80 PHE A C 1
ATOM 636 O O . PHE A 1 80 ? -0.784 -9.884 -6.017 1.00 96.06 80 PHE A O 1
ATOM 643 N N . PHE A 1 81 ? -1.594 -9.104 -4.070 1.00 97.38 81 PHE A N 1
ATOM 644 C CA . PHE A 1 81 ? -0.338 -9.154 -3.330 1.00 97.38 81 PHE A CA 1
ATOM 645 C C . PHE A 1 81 ? -0.518 -9.822 -1.968 1.00 97.38 81 PHE A C 1
ATOM 647 O O . PHE A 1 81 ? -1.470 -9.550 -1.235 1.00 97.38 81 PHE A O 1
ATOM 654 N N . GLY A 1 82 ? 0.417 -10.700 -1.608 1.00 93.50 82 GLY A N 1
ATOM 655 C CA . GLY A 1 82 ? 0.440 -11.365 -0.305 1.00 93.50 82 GLY A CA 1
ATOM 656 C C . GLY A 1 82 ? 1.058 -10.497 0.799 1.00 93.50 82 GLY A C 1
ATOM 657 O O . GLY A 1 82 ? 1.551 -9.404 0.522 1.00 93.50 82 GLY A O 1
ATOM 658 N N . PRO A 1 83 ? 1.097 -10.980 2.050 1.00 96.62 83 PRO A N 1
ATOM 659 C CA . PRO A 1 83 ? 0.416 -12.176 2.564 1.00 96.62 83 PRO A CA 1
ATOM 660 C C . PRO A 1 83 ? -1.118 -12.042 2.546 1.00 96.62 83 PRO A C 1
ATOM 662 O O . PRO A 1 83 ? -1.651 -10.933 2.593 1.00 96.62 83 PRO A O 1
ATOM 665 N N . THR A 1 84 ? -1.852 -13.152 2.435 1.00 95.88 84 THR A N 1
ATOM 666 C CA . THR A 1 84 ? -3.326 -13.156 2.515 1.00 95.88 84 THR A CA 1
ATOM 667 C C . THR A 1 84 ? -3.796 -12.683 3.886 1.00 95.88 84 THR A C 1
ATOM 669 O O . THR A 1 84 ? -3.145 -12.947 4.896 1.00 95.88 84 THR A O 1
ATOM 672 N N . LEU A 1 85 ? -4.931 -11.985 3.933 1.00 94.56 85 LEU A N 1
ATOM 673 C CA . LEU A 1 85 ? -5.546 -11.638 5.212 1.00 94.56 85 LEU A CA 1
ATOM 674 C C . LEU A 1 85 ? -6.033 -12.920 5.913 1.00 94.56 85 LEU A C 1
ATOM 676 O O . LEU A 1 85 ? -6.555 -13.807 5.234 1.00 94.56 85 LEU A O 1
ATOM 680 N N . PRO A 1 86 ? -5.881 -13.031 7.244 1.00 93.25 86 PRO A N 1
ATOM 681 C CA . PRO A 1 86 ? -6.499 -14.108 8.003 1.00 93.25 86 PRO A CA 1
ATOM 682 C C . PRO A 1 86 ? -8.027 -13.961 8.003 1.00 93.25 86 PRO A C 1
ATOM 684 O O . PRO A 1 86 ? -8.563 -12.883 7.736 1.00 93.25 86 PRO A O 1
ATOM 687 N N . ALA A 1 87 ? -8.727 -15.045 8.334 1.00 92.56 87 ALA A N 1
ATOM 688 C CA . ALA A 1 87 ? -10.170 -15.059 8.552 1.00 92.56 87 ALA A CA 1
ATOM 689 C C . ALA A 1 87 ? -10.441 -15.424 10.025 1.00 92.56 87 ALA A C 1
ATOM 691 O O . ALA A 1 87 ? -10.272 -16.589 10.387 1.00 92.56 87 ALA A O 1
ATOM 692 N N . PRO A 1 88 ? -10.823 -14.467 10.896 1.00 93.25 88 PRO A N 1
ATOM 693 C CA . PRO A 1 88 ? -11.118 -13.053 10.624 1.00 93.25 88 PRO A CA 1
ATOM 694 C C . PRO A 1 88 ? -9.857 -12.195 10.414 1.00 93.25 88 PRO A C 1
ATOM 696 O O . PRO A 1 88 ? -8.792 -12.520 10.935 1.00 93.25 88 PRO A O 1
ATOM 699 N N . SER A 1 89 ? -9.982 -11.060 9.711 1.00 95.50 89 SER A N 1
ATOM 700 C CA . SER A 1 89 ? -8.868 -10.150 9.375 1.00 95.50 89 SER A CA 1
ATOM 701 C C . SER A 1 89 ? -8.428 -9.265 10.551 1.00 95.50 89 SER A C 1
ATOM 703 O O . SER A 1 89 ? -8.287 -8.045 10.438 1.00 95.50 89 SER A O 1
ATOM 705 N N . ILE A 1 90 ? -8.252 -9.885 11.717 1.00 96.94 90 ILE A N 1
ATOM 706 C CA . ILE A 1 90 ? -7.974 -9.232 12.992 1.00 96.94 90 ILE A CA 1
ATOM 707 C C . ILE A 1 90 ? -6.611 -9.682 13.505 1.00 96.94 90 ILE A C 1
ATOM 709 O O . ILE A 1 90 ? -6.334 -10.873 13.615 1.00 96.94 90 ILE A O 1
ATOM 713 N N . PHE A 1 91 ? -5.790 -8.715 13.895 1.00 97.06 91 PHE A N 1
ATOM 714 C CA . PHE A 1 91 ? -4.454 -8.932 14.429 1.00 97.06 91 PHE A CA 1
ATOM 715 C C . PHE A 1 91 ? -4.349 -8.412 15.860 1.00 97.06 91 PHE A C 1
ATOM 717 O O . PHE A 1 91 ? -4.987 -7.426 16.225 1.00 97.06 91 PHE A O 1
ATOM 724 N N . ARG A 1 92 ? -3.521 -9.051 16.686 1.00 95.88 92 ARG A N 1
ATOM 725 C CA . ARG A 1 92 ? -3.128 -8.503 17.993 1.00 95.88 92 ARG A CA 1
ATOM 726 C C . ARG A 1 92 ? -1.927 -7.580 17.823 1.00 95.88 92 ARG A C 1
ATOM 728 O O . ARG A 1 92 ? -1.100 -7.793 16.936 1.00 95.88 92 ARG A O 1
ATOM 735 N N . LYS A 1 93 ? -1.798 -6.576 18.693 1.00 95.06 93 LYS A N 1
ATOM 736 C CA . LYS A 1 93 ? -0.570 -5.776 18.769 1.00 95.06 93 LYS A CA 1
ATOM 737 C C . LYS A 1 93 ? 0.616 -6.693 19.090 1.00 95.06 93 LYS A C 1
ATOM 739 O O . LYS A 1 93 ? 0.595 -7.398 20.091 1.00 95.06 93 LYS A O 1
ATOM 744 N N . GLY A 1 94 ? 1.647 -6.677 18.249 1.00 95.25 94 GLY A N 1
ATOM 745 C CA . GLY A 1 94 ? 2.827 -7.519 18.436 1.00 95.25 94 GLY A CA 1
ATOM 746 C C . GLY A 1 94 ? 3.709 -7.598 17.193 1.00 95.25 94 GLY A C 1
ATOM 747 O O . GLY A 1 94 ? 3.416 -6.988 16.161 1.00 95.25 94 GLY A O 1
ATOM 748 N N . GLN A 1 95 ? 4.796 -8.367 17.300 1.00 96.81 95 GLN A N 1
ATOM 749 C CA . GLN A 1 95 ? 5.784 -8.516 16.228 1.00 96.81 95 GLN A CA 1
ATOM 750 C C . GLN A 1 95 ? 5.196 -9.178 14.975 1.00 96.81 95 GLN A C 1
ATOM 752 O O . GLN A 1 95 ? 5.532 -8.781 13.864 1.00 96.81 95 GLN A O 1
ATOM 757 N N . GLU A 1 96 ? 4.287 -10.140 15.138 1.00 94.94 96 GLU A N 1
ATOM 758 C CA . GLU A 1 96 ? 3.636 -10.821 14.013 1.00 94.94 96 GLU A CA 1
ATOM 759 C C . GLU A 1 96 ? 2.834 -9.849 13.149 1.00 94.94 96 GLU A C 1
ATOM 761 O O . GLU A 1 96 ? 3.005 -9.818 11.932 1.00 94.94 96 GLU A O 1
ATOM 766 N N . PHE A 1 97 ? 2.020 -8.993 13.777 1.00 97.00 97 PHE A N 1
ATOM 767 C CA . PHE A 1 97 ? 1.261 -7.974 13.057 1.00 97.00 97 PHE A CA 1
ATOM 768 C C . PHE A 1 97 ? 2.180 -6.968 12.365 1.00 97.00 97 PHE A C 1
ATOM 770 O O . PHE A 1 97 ? 1.956 -6.624 11.206 1.00 97.00 97 PHE A O 1
ATOM 777 N N . ARG A 1 98 ? 3.251 -6.534 13.043 1.00 97.06 98 ARG A N 1
ATOM 778 C CA . ARG A 1 98 ? 4.260 -5.650 12.448 1.00 97.06 98 ARG A CA 1
ATOM 779 C C . ARG A 1 98 ? 4.885 -6.279 11.202 1.00 97.06 98 ARG A C 1
ATOM 781 O O . ARG A 1 98 ? 4.961 -5.615 10.173 1.00 97.06 98 ARG A O 1
ATOM 788 N N . ASN A 1 99 ? 5.319 -7.534 11.289 1.00 97.69 99 ASN A N 1
ATOM 789 C CA . ASN A 1 99 ? 5.927 -8.245 10.166 1.00 97.69 99 ASN A CA 1
ATOM 790 C C . ASN A 1 99 ? 4.927 -8.398 9.018 1.00 97.69 99 ASN A C 1
ATOM 792 O O . ASN A 1 99 ? 5.246 -8.035 7.890 1.00 97.69 99 ASN A O 1
ATOM 796 N N . PHE A 1 100 ? 3.700 -8.836 9.317 1.00 97.88 100 PHE A N 1
ATOM 797 C CA . PHE A 1 100 ? 2.620 -8.923 8.336 1.00 97.88 100 PHE A CA 1
ATOM 798 C C . PHE A 1 100 ? 2.412 -7.590 7.611 1.00 97.88 100 PHE A C 1
ATOM 800 O O . PHE A 1 100 ? 2.432 -7.557 6.383 1.00 97.88 100 PHE A O 1
ATOM 807 N N . LEU A 1 101 ? 2.249 -6.493 8.359 1.00 97.75 101 LEU A N 1
ATOM 808 C CA . LEU A 1 101 ? 1.965 -5.173 7.803 1.00 97.75 101 LEU A CA 1
ATOM 809 C C . LEU A 1 101 ? 3.108 -4.686 6.907 1.00 97.75 101 LEU A C 1
ATOM 811 O O . LEU A 1 101 ? 2.859 -4.252 5.786 1.00 97.75 101 LEU A O 1
ATOM 815 N N . LEU A 1 102 ? 4.357 -4.803 7.363 1.00 97.94 102 LEU A N 1
ATOM 816 C CA . LEU A 1 102 ? 5.528 -4.382 6.589 1.00 97.94 102 LEU A CA 1
ATOM 817 C C . LEU A 1 102 ? 5.701 -5.210 5.312 1.00 97.94 102 LEU A C 1
ATOM 819 O O . LEU A 1 102 ? 5.889 -4.643 4.237 1.00 97.94 102 LEU A O 1
ATOM 823 N N . THR A 1 103 ? 5.578 -6.536 5.399 1.00 98.12 103 THR A N 1
ATOM 824 C CA . THR A 1 103 ? 5.636 -7.410 4.220 1.00 98.12 103 THR A CA 1
ATOM 825 C C . THR A 1 103 ? 4.499 -7.094 3.249 1.00 98.12 103 THR A C 1
ATOM 827 O O . THR A 1 103 ? 4.720 -7.033 2.040 1.00 98.12 103 THR A O 1
ATOM 830 N N . LYS A 1 104 ? 3.288 -6.843 3.761 1.00 98.00 104 LYS A N 1
ATOM 831 C CA . LYS A 1 104 ? 2.122 -6.493 2.945 1.00 98.00 104 LYS A CA 1
ATOM 832 C C . LYS A 1 104 ? 2.315 -5.166 2.210 1.00 98.00 104 LYS A C 1
ATOM 834 O O . LYS A 1 104 ? 1.953 -5.098 1.042 1.00 98.00 104 LYS A O 1
ATOM 839 N N . LEU A 1 105 ? 2.915 -4.156 2.847 1.00 98.12 105 LEU A N 1
ATOM 840 C CA . LEU A 1 105 ? 3.232 -2.863 2.219 1.00 98.12 105 LEU A CA 1
ATOM 841 C C . LEU A 1 105 ? 4.243 -3.012 1.077 1.00 98.12 105 LEU A C 1
ATOM 843 O O . LEU A 1 105 ? 3.994 -2.525 -0.020 1.00 98.12 105 LEU A O 1
ATOM 847 N N . ILE A 1 106 ? 5.340 -3.737 1.310 1.00 97.94 106 ILE A N 1
ATOM 848 C CA . ILE A 1 106 ? 6.374 -3.974 0.287 1.00 97.94 106 ILE A CA 1
ATOM 849 C C . ILE A 1 106 ? 5.786 -4.742 -0.903 1.00 97.94 106 ILE A C 1
ATOM 851 O O . ILE A 1 106 ? 6.018 -4.407 -2.063 1.00 97.94 106 ILE A O 1
ATOM 855 N N . ASN A 1 107 ? 4.982 -5.769 -0.629 1.00 98.12 107 ASN A N 1
ATOM 856 C CA . ASN A 1 107 ? 4.338 -6.540 -1.685 1.00 98.12 107 ASN A CA 1
ATOM 857 C C . ASN A 1 107 ? 3.282 -5.727 -2.442 1.00 98.12 107 ASN A C 1
ATOM 859 O O . ASN A 1 107 ? 3.141 -5.916 -3.648 1.00 98.12 107 ASN A O 1
ATOM 863 N N . ALA A 1 108 ? 2.570 -4.824 -1.761 1.00 97.56 108 ALA A N 1
ATOM 864 C CA . ALA A 1 108 ? 1.646 -3.892 -2.399 1.00 97.56 108 ALA A CA 1
ATOM 865 C C . ALA A 1 108 ? 2.378 -2.966 -3.376 1.00 97.56 108 ALA A C 1
ATOM 867 O O . ALA A 1 108 ? 1.906 -2.763 -4.489 1.00 97.56 108 ALA A O 1
ATOM 868 N N . GLU A 1 109 ? 3.553 -2.462 -2.999 1.00 96.69 109 GLU A N 1
ATOM 869 C CA . GLU A 1 109 ? 4.379 -1.609 -3.859 1.00 96.69 109 GLU A CA 1
ATOM 870 C C . GLU A 1 109 ? 4.899 -2.382 -5.081 1.00 96.69 109 GLU A C 1
ATOM 872 O O . GLU A 1 109 ? 4.732 -1.947 -6.221 1.00 96.69 109 GLU A O 1
ATOM 877 N N . ASN A 1 110 ? 5.422 -3.593 -4.867 1.00 96.88 110 ASN A N 1
ATOM 878 C CA . ASN A 1 110 ? 5.854 -4.484 -5.948 1.00 96.88 110 ASN A CA 1
ATOM 879 C C . ASN A 1 110 ? 4.717 -4.852 -6.913 1.00 96.88 110 ASN A C 1
ATOM 881 O O . ASN A 1 110 ? 4.943 -4.997 -8.116 1.00 96.88 110 ASN A O 1
ATOM 885 N N . ALA A 1 111 ? 3.498 -5.035 -6.401 1.00 96.88 111 ALA A N 1
ATOM 886 C CA . ALA A 1 111 ? 2.323 -5.262 -7.233 1.00 96.88 111 ALA A CA 1
ATOM 887 C C . ALA A 1 111 ? 1.911 -3.991 -7.976 1.00 96.88 111 ALA A C 1
ATOM 889 O O . ALA A 1 111 ? 1.631 -4.061 -9.169 1.00 96.88 111 ALA A O 1
ATOM 890 N N . ALA A 1 112 ? 1.948 -2.832 -7.319 1.00 95.56 112 ALA A N 1
ATOM 891 C CA . ALA A 1 112 ? 1.643 -1.557 -7.948 1.00 95.56 112 ALA A CA 1
ATOM 892 C C . ALA A 1 112 ? 2.586 -1.259 -9.119 1.00 95.56 112 ALA A C 1
ATOM 894 O O . ALA A 1 112 ? 2.113 -0.793 -10.145 1.00 95.56 112 ALA A O 1
ATOM 895 N N . TYR A 1 113 ? 3.873 -1.620 -9.064 1.00 94.44 113 TYR A N 1
ATOM 896 C CA . TYR A 1 113 ? 4.776 -1.471 -10.219 1.00 94.44 113 TYR A CA 1
ATOM 897 C C . TYR A 1 113 ? 4.348 -2.249 -11.473 1.00 94.44 113 TYR A C 1
ATOM 899 O O . TYR A 1 113 ? 4.773 -1.908 -12.578 1.00 94.44 113 TYR A O 1
ATOM 907 N N . LYS A 1 114 ? 3.501 -3.272 -11.320 1.00 92.31 114 LYS A N 1
ATOM 908 C CA . LYS A 1 114 ? 2.918 -4.034 -12.434 1.00 92.31 114 LYS A CA 1
ATOM 909 C C . LYS A 1 114 ? 1.661 -3.372 -13.006 1.00 92.31 114 LYS A C 1
ATOM 911 O O . LYS A 1 114 ? 1.135 -3.867 -14.000 1.00 92.31 114 LYS A O 1
ATOM 916 N N . SER A 1 115 ? 1.197 -2.273 -12.408 1.00 92.62 115 SER A N 1
ATOM 917 C CA . SER A 1 115 ? 0.095 -1.474 -12.935 1.00 92.62 115 SER A CA 1
ATOM 918 C C . SER A 1 115 ? 0.458 -0.892 -14.295 1.00 92.62 115 SER A C 1
ATOM 920 O O . SER A 1 115 ? 1.629 -0.668 -14.621 1.00 92.62 115 SER A O 1
ATOM 922 N N . THR A 1 116 ? -0.558 -0.612 -15.105 1.00 89.69 116 THR A N 1
ATOM 923 C CA . THR A 1 116 ? -0.373 -0.179 -16.499 1.00 89.69 116 THR A CA 1
ATOM 924 C C . THR A 1 116 ? 0.494 1.075 -16.612 1.00 89.69 116 THR A C 1
ATOM 926 O O . THR A 1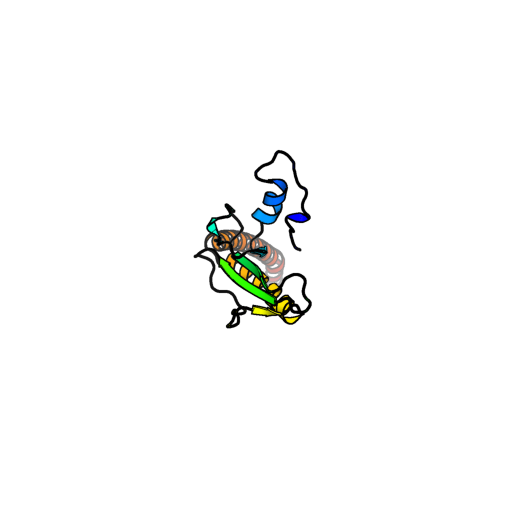 116 ? 1.335 1.192 -17.509 1.00 89.69 116 THR A O 1
ATOM 929 N N . LYS A 1 117 ? 0.309 2.014 -15.682 1.00 88.12 117 LYS A N 1
ATOM 930 C CA . LYS A 1 117 ? 1.016 3.292 -15.654 1.00 88.12 117 LYS A CA 1
ATOM 931 C C . LYS A 1 117 ? 2.492 3.117 -15.310 1.00 88.12 117 LYS A C 1
ATOM 933 O O . LYS A 1 117 ? 3.347 3.694 -15.985 1.00 88.12 117 LYS A O 1
ATOM 938 N N . PHE A 1 118 ? 2.791 2.332 -14.277 1.00 91.31 118 PHE A N 1
ATOM 939 C CA . PHE A 1 118 ? 4.166 2.130 -13.831 1.00 91.31 118 PHE A CA 1
ATOM 940 C C . PHE A 1 118 ? 4.935 1.177 -14.744 1.00 91.31 118 PHE A C 1
ATOM 942 O O . PHE A 1 118 ? 6.089 1.463 -15.060 1.00 91.31 118 PHE A O 1
ATOM 949 N N . ALA A 1 119 ? 4.289 0.130 -15.260 1.00 91.81 119 ALA A N 1
ATOM 950 C CA . ALA A 1 119 ? 4.903 -0.817 -16.186 1.00 91.81 119 ALA A CA 1
ATOM 951 C C . ALA A 1 119 ? 5.414 -0.124 -17.461 1.00 91.81 119 ALA A C 1
ATOM 953 O O . ALA A 1 119 ? 6.571 -0.308 -17.835 1.00 91.81 119 ALA A O 1
ATOM 954 N N . LYS A 1 120 ? 4.605 0.756 -18.076 1.00 92.25 120 LYS A N 1
ATOM 955 C CA . LYS A 1 120 ? 5.015 1.531 -19.267 1.00 92.25 120 LYS A CA 1
ATOM 956 C C . LYS A 1 120 ? 6.216 2.437 -18.993 1.00 92.25 120 LYS A C 1
ATOM 958 O O . LYS A 1 120 ? 7.123 2.547 -19.818 1.00 92.25 120 LYS A O 1
ATOM 963 N N . LEU A 1 121 ? 6.228 3.102 -17.837 1.00 91.50 121 LEU A N 1
ATOM 964 C CA . LEU A 1 121 ? 7.345 3.960 -17.447 1.00 91.50 121 LEU A CA 1
ATOM 965 C C . LEU A 1 121 ? 8.621 3.138 -17.213 1.00 91.50 121 LEU A C 1
ATOM 967 O O . LEU A 1 121 ? 9.688 3.523 -17.690 1.00 91.50 121 LEU A O 1
ATOM 971 N N . ALA A 1 122 ? 8.500 2.003 -16.522 1.00 91.81 122 ALA A N 1
ATOM 972 C CA . ALA A 1 122 ? 9.605 1.093 -16.246 1.00 91.81 122 ALA A CA 1
ATOM 973 C C . ALA A 1 122 ? 10.188 0.491 -17.532 1.00 91.81 122 ALA A C 1
ATOM 975 O O . ALA A 1 122 ? 11.407 0.440 -17.683 1.00 91.81 122 ALA A O 1
ATOM 976 N N . GLU A 1 123 ? 9.344 0.091 -18.484 1.00 94.44 123 GLU A N 1
ATOM 977 C CA . GLU A 1 123 ? 9.773 -0.464 -19.769 1.00 94.44 123 GLU A CA 1
ATOM 978 C C . GLU A 1 123 ? 10.578 0.541 -20.599 1.00 94.44 123 GLU A C 1
ATOM 980 O O . GLU A 1 123 ? 11.637 0.197 -21.136 1.00 94.44 123 GLU A O 1
ATOM 985 N N . ARG A 1 124 ? 10.127 1.800 -20.648 1.00 95.31 124 ARG A N 1
ATOM 986 C CA . ARG A 1 124 ? 10.851 2.878 -21.331 1.00 95.31 124 ARG A CA 1
ATOM 987 C C . ARG A 1 124 ? 12.232 3.105 -20.714 1.00 95.31 124 ARG A C 1
ATOM 989 O O . ARG A 1 124 ? 13.224 3.161 -21.438 1.00 95.31 124 ARG A O 1
ATOM 996 N N . THR A 1 125 ? 12.307 3.195 -19.386 1.00 95.12 125 THR A N 1
ATOM 997 C CA . THR A 1 125 ? 13.582 3.368 -18.672 1.00 95.12 125 THR A CA 1
ATOM 998 C C . THR A 1 125 ? 14.502 2.167 -18.882 1.00 95.12 125 THR A C 1
ATOM 1000 O O . THR A 1 125 ? 15.679 2.343 -19.187 1.00 95.12 125 THR A O 1
ATOM 1003 N N . ARG A 1 126 ? 13.970 0.942 -18.783 1.00 96.44 126 ARG A N 1
ATOM 1004 C CA . ARG A 1 126 ? 14.726 -0.298 -19.008 1.00 96.44 126 ARG A CA 1
ATOM 1005 C C . ARG A 1 126 ? 15.323 -0.341 -20.413 1.00 96.44 126 ARG A C 1
ATOM 1007 O O . ARG A 1 126 ? 16.485 -0.700 -20.551 1.00 96.44 126 ARG A O 1
ATOM 1014 N N . SER A 1 127 ? 14.549 0.031 -21.430 1.00 97.00 127 SER A N 1
ATOM 1015 C CA . SER A 1 127 ? 15.009 0.035 -22.824 1.00 97.00 127 SER A CA 1
ATOM 1016 C C . SER A 1 127 ? 16.159 1.023 -23.021 1.00 97.00 127 SER A C 1
ATOM 1018 O O . SER A 1 127 ? 17.212 0.635 -23.513 1.00 97.00 127 SER A O 1
ATOM 1020 N N . SER A 1 128 ? 16.017 2.253 -22.514 1.00 97.56 128 SER A N 1
ATOM 1021 C CA . SER A 1 128 ? 17.074 3.270 -22.592 1.00 97.56 128 SER A CA 1
ATOM 1022 C C . SER A 1 128 ? 18.358 2.859 -21.854 1.00 97.56 128 SER A C 1
ATOM 1024 O O . SER A 1 128 ? 19.456 3.033 -22.381 1.00 97.56 128 SER A O 1
ATOM 1026 N N . LEU A 1 129 ? 18.242 2.262 -20.661 1.00 97.75 129 LEU A N 1
ATOM 1027 C CA . LEU A 1 129 ? 19.404 1.765 -19.916 1.00 97.75 129 LEU A CA 1
ATOM 1028 C C . LEU A 1 129 ? 20.094 0.595 -20.628 1.00 97.75 129 LEU A C 1
ATOM 1030 O O . LEU A 1 129 ? 21.322 0.516 -20.622 1.00 97.75 129 LEU A O 1
ATOM 1034 N N . LEU A 1 130 ? 19.325 -0.304 -21.247 1.00 97.94 130 LEU A N 1
ATOM 1035 C CA . LEU A 1 130 ? 19.873 -1.427 -22.007 1.00 97.94 130 LEU A CA 1
ATOM 1036 C C . LEU A 1 130 ? 20.568 -0.974 -23.290 1.00 97.94 130 LEU A C 1
ATOM 1038 O O . LEU A 1 130 ? 21.630 -1.501 -23.605 1.00 97.94 130 LEU A O 1
ATOM 1042 N N . GLU A 1 131 ? 20.018 0.010 -24.000 1.00 97.69 131 GLU A N 1
ATOM 1043 C CA . GLU A 1 131 ? 20.670 0.613 -25.168 1.00 97.69 131 GLU A CA 1
ATOM 1044 C C . GLU A 1 131 ? 22.001 1.269 -24.788 1.00 97.69 131 GLU A C 1
ATOM 1046 O O . GLU A 1 131 ? 23.014 1.036 -25.450 1.00 97.69 131 GLU A O 1
ATOM 1051 N N . ALA A 1 132 ? 22.030 2.023 -23.685 1.00 97.44 132 ALA A N 1
ATOM 1052 C CA . ALA A 1 132 ? 23.255 2.634 -23.175 1.00 97.44 132 ALA A CA 1
ATOM 1053 C C . ALA A 1 132 ? 24.300 1.581 -22.764 1.00 97.44 132 ALA A C 1
ATOM 1055 O O . ALA A 1 132 ? 25.477 1.702 -23.112 1.00 97.44 13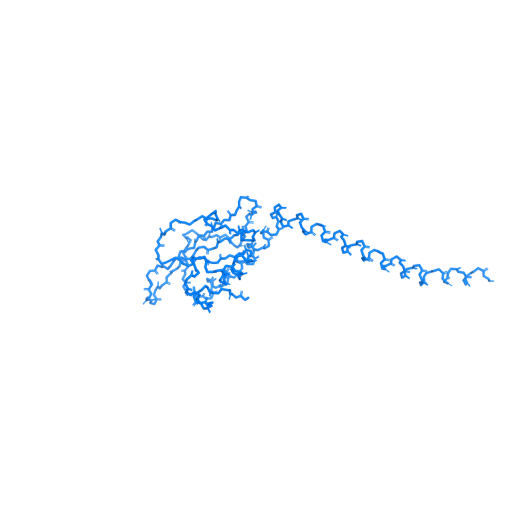2 ALA A O 1
ATOM 1056 N N . LEU A 1 133 ? 23.871 0.523 -22.065 1.00 97.62 133 LEU A N 1
ATOM 1057 C CA . LEU A 1 133 ? 24.737 -0.595 -21.685 1.00 97.62 133 LEU A CA 1
ATOM 1058 C C . LEU A 1 133 ? 25.307 -1.299 -22.921 1.00 97.62 133 LEU A C 1
ATOM 1060 O O . LEU A 1 133 ? 26.512 -1.531 -22.996 1.00 97.62 133 LEU A O 1
ATOM 1064 N N . TYR A 1 134 ? 24.452 -1.615 -23.893 1.00 97.38 134 TYR A N 1
ATOM 1065 C CA . TYR A 1 134 ? 24.856 -2.247 -25.143 1.00 97.38 134 TYR A CA 1
ATOM 1066 C C . TYR A 1 134 ? 25.869 -1.387 -25.902 1.00 97.38 134 TYR A C 1
ATOM 1068 O O . TYR A 1 134 ? 26.907 -1.903 -26.315 1.00 97.38 134 TYR A O 1
ATOM 1076 N N . GLY A 1 135 ? 25.612 -0.082 -26.035 1.00 96.38 135 GLY A N 1
ATOM 1077 C CA . GLY A 1 135 ? 26.535 0.854 -26.674 1.00 96.38 135 GLY A CA 1
ATOM 1078 C C . GLY A 1 135 ? 27.914 0.845 -26.012 1.00 96.38 135 GLY A C 1
ATOM 1079 O O . GLY A 1 135 ? 28.920 0.671 -26.697 1.00 96.38 135 GLY A O 1
ATOM 1080 N N . ASN A 1 136 ? 27.956 0.926 -24.678 1.00 95.62 136 ASN A N 1
ATOM 1081 C CA . ASN A 1 136 ? 29.212 0.936 -23.927 1.00 95.62 136 ASN A CA 1
ATOM 1082 C C . ASN A 1 136 ? 29.991 -0.384 -24.054 1.00 95.62 136 ASN A C 1
ATOM 1084 O O . ASN A 1 136 ? 31.208 -0.382 -24.241 1.00 95.62 136 ASN A O 1
ATOM 1088 N N . LEU A 1 137 ? 29.296 -1.523 -23.975 1.00 95.19 137 LEU A N 1
ATOM 1089 C CA . LEU A 1 137 ? 29.923 -2.837 -24.122 1.00 95.19 137 LEU A CA 1
ATOM 1090 C C . LEU A 1 137 ? 30.433 -3.068 -25.546 1.00 95.19 137 LEU A C 1
ATOM 1092 O O . LEU A 1 137 ? 31.526 -3.606 -25.714 1.00 95.19 137 LEU A O 1
ATOM 1096 N N . LYS A 1 138 ? 29.679 -2.634 -26.562 1.00 94.44 138 LYS A N 1
ATOM 1097 C CA . LYS A 1 138 ? 30.077 -2.735 -27.969 1.00 94.44 138 LYS A CA 1
ATOM 1098 C C . LYS A 1 138 ? 31.337 -1.918 -28.250 1.00 94.44 138 LYS A C 1
ATOM 1100 O O . LYS A 1 138 ? 32.268 -2.447 -28.850 1.00 94.44 138 LYS A O 1
ATOM 1105 N N . GLU A 1 139 ? 31.381 -0.670 -27.786 1.00 93.44 139 GLU A N 1
ATOM 1106 C CA . GLU A 1 139 ? 32.545 0.211 -27.933 1.00 93.44 139 GLU A CA 1
ATOM 1107 C C . GLU A 1 139 ? 33.794 -0.403 -27.285 1.00 93.44 139 GLU A C 1
ATOM 1109 O O . GLU A 1 139 ? 34.839 -0.512 -27.924 1.00 93.44 139 GLU A O 1
ATOM 1114 N N . ARG A 1 140 ? 33.673 -0.901 -26.047 1.00 89.75 140 ARG A N 1
ATOM 1115 C CA . ARG A 1 140 ? 34.781 -1.574 -25.350 1.00 89.75 140 ARG A CA 1
ATOM 1116 C C . ARG A 1 140 ? 35.239 -2.838 -26.068 1.00 89.75 140 ARG A C 1
ATOM 1118 O O . ARG A 1 140 ? 36.438 -3.046 -26.220 1.00 89.75 140 ARG A O 1
ATOM 1125 N N . ALA A 1 141 ? 34.309 -3.682 -26.507 1.00 88.81 141 ALA A N 1
ATOM 1126 C CA . ALA A 1 141 ? 34.645 -4.910 -27.221 1.00 88.81 141 ALA A CA 1
ATOM 1127 C C . ALA A 1 141 ? 35.387 -4.618 -28.533 1.00 88.81 141 ALA A C 1
ATOM 1129 O O . ALA A 1 141 ? 36.345 -5.315 -28.855 1.00 88.81 141 ALA A O 1
ATOM 1130 N N . GLN A 1 142 ? 34.998 -3.567 -29.258 1.00 86.81 142 GLN A N 1
ATOM 1131 C CA . GLN A 1 142 ? 35.713 -3.123 -30.455 1.00 86.81 142 GLN A CA 1
ATOM 1132 C C . GLN A 1 142 ? 37.104 -2.579 -30.107 1.00 86.81 142 GLN A C 1
ATOM 1134 O O . GLN A 1 142 ? 38.083 -2.985 -30.725 1.00 86.81 142 GLN A O 1
ATOM 1139 N N . PHE A 1 143 ? 37.212 -1.736 -29.079 1.00 82.00 143 PHE A N 1
ATOM 1140 C CA . PHE A 1 143 ? 38.484 -1.148 -28.654 1.00 82.00 143 PHE A CA 1
ATOM 1141 C C . PHE A 1 143 ? 39.516 -2.195 -28.197 1.00 82.00 143 PHE A C 1
ATOM 1143 O O . PHE A 1 143 ? 40.682 -2.106 -28.568 1.00 82.00 143 PHE A O 1
ATOM 1150 N N . TYR A 1 144 ? 39.101 -3.200 -27.418 1.00 77.00 144 TYR A N 1
ATOM 1151 C CA . TYR A 1 144 ? 40.006 -4.236 -26.898 1.00 77.00 144 TYR A CA 1
ATOM 1152 C C . TYR A 1 144 ? 40.159 -5.459 -27.819 1.00 77.00 144 TYR A C 1
ATOM 1154 O O . TYR A 1 144 ? 41.165 -6.156 -27.726 1.00 77.00 144 TYR A O 1
ATOM 1162 N N . GLY A 1 145 ? 39.177 -5.751 -28.678 1.00 64.56 145 GLY A N 1
ATOM 1163 C CA . GLY A 1 145 ? 39.149 -6.969 -29.498 1.00 64.56 145 GLY A CA 1
ATOM 1164 C C . GLY A 1 145 ? 39.767 -6.832 -30.891 1.00 64.56 145 GLY A C 1
ATOM 1165 O O . GLY A 1 145 ? 40.280 -7.816 -31.415 1.00 64.56 145 GLY A O 1
ATOM 1166 N N . LEU A 1 146 ? 39.754 -5.635 -31.490 1.00 60.34 146 LEU A N 1
ATOM 1167 C CA . LEU A 1 146 ? 40.327 -5.409 -32.826 1.00 60.34 146 LEU A CA 1
ATOM 1168 C C . LEU A 1 146 ? 41.873 -5.478 -32.863 1.00 60.34 146 LEU A C 1
ATOM 1170 O O . LEU A 1 146 ? 42.394 -6.151 -33.750 1.00 60.34 146 LEU A O 1
ATOM 1174 N N . PRO A 1 147 ? 42.631 -4.918 -31.895 1.00 59.16 147 PRO A N 1
ATOM 1175 C CA . PRO A 1 147 ? 44.103 -4.957 -31.936 1.00 59.16 147 PRO A CA 1
ATOM 1176 C C . PRO A 1 147 ? 44.716 -6.355 -31.711 1.00 59.16 147 PRO A C 1
ATOM 1178 O O . PRO A 1 147 ? 45.896 -6.576 -31.972 1.00 59.16 147 PRO A O 1
ATOM 1181 N N . LEU A 1 148 ? 43.932 -7.308 -31.196 1.00 54.97 148 LEU A N 1
ATOM 1182 C CA . LEU A 1 148 ? 44.377 -8.675 -30.899 1.00 54.97 148 LEU A CA 1
ATOM 1183 C C . LEU A 1 148 ? 44.267 -9.616 -32.106 1.00 54.97 148 LEU A C 1
ATOM 1185 O O . LEU A 1 148 ? 44.962 -10.624 -32.143 1.00 54.97 148 LEU A O 1
ATOM 1189 N N . LEU A 1 149 ? 43.423 -9.284 -33.087 1.00 55.41 149 LEU A N 1
ATOM 1190 C CA . LEU A 1 149 ? 43.283 -10.044 -34.333 1.00 55.41 149 LEU A CA 1
ATOM 1191 C C . LEU A 1 149 ? 44.312 -9.605 -35.385 1.00 55.41 149 LEU A C 1
ATOM 1193 O O . LEU A 1 149 ? 44.783 -10.433 -36.152 1.00 55.41 149 LEU A O 1
ATOM 1197 N N . GLU A 1 150 ? 44.732 -8.336 -35.376 1.00 56.00 150 GLU A N 1
ATOM 1198 C CA . GLU A 1 150 ? 45.764 -7.830 -36.298 1.00 56.00 150 GLU A CA 1
ATOM 1199 C C . GLU A 1 150 ? 47.186 -8.310 -35.952 1.00 56.00 150 GLU A C 1
ATOM 1201 O O . GLU A 1 150 ? 48.079 -8.258 -36.792 1.00 56.00 150 GLU A O 1
ATOM 1206 N N . THR A 1 151 ? 47.426 -8.792 -34.728 1.00 55.03 151 THR A N 1
ATOM 1207 C CA . THR A 1 151 ? 48.755 -9.267 -34.297 1.00 55.03 151 THR A CA 1
ATOM 1208 C C . THR A 1 151 ? 48.992 -10.760 -34.538 1.00 55.03 151 THR A C 1
ATOM 1210 O O . THR A 1 151 ? 50.133 -11.202 -34.430 1.00 55.03 151 THR A O 1
ATOM 1213 N N . THR A 1 152 ? 47.962 -11.533 -34.898 1.00 54.72 152 THR A N 1
ATOM 1214 C CA . THR A 1 152 ? 48.077 -12.973 -35.205 1.00 54.72 152 THR A CA 1
ATOM 1215 C C . THR A 1 152 ? 48.297 -13.290 -36.687 1.00 54.72 152 THR A C 1
ATOM 1217 O O . THR A 1 152 ? 48.504 -14.454 -37.016 1.00 54.72 152 THR A O 1
ATOM 1220 N N . ASP A 1 153 ? 48.274 -12.278 -37.560 1.00 53.22 153 ASP A N 1
ATOM 1221 C CA . ASP A 1 153 ? 48.417 -12.419 -39.019 1.00 53.22 153 ASP A CA 1
ATOM 1222 C C . ASP A 1 153 ? 49.847 -12.127 -39.549 1.00 53.22 153 ASP A C 1
ATOM 1224 O O . ASP A 1 153 ? 50.031 -11.954 -40.754 1.00 53.22 153 ASP A O 1
ATOM 1228 N N . ASN A 1 154 ? 50.870 -12.104 -38.680 1.00 44.50 154 ASN A N 1
ATOM 1229 C CA . ASN A 1 154 ? 52.299 -12.047 -39.054 1.00 44.50 154 ASN A CA 1
ATOM 1230 C C . ASN A 1 154 ? 53.044 -13.308 -38.605 1.00 44.50 154 ASN A C 1
ATOM 1232 O O . ASN A 1 154 ? 54.003 -13.697 -39.310 1.00 44.50 154 ASN A O 1
#

Secondary structure (DSSP, 8-state):
----TTTSPP-TT-TT-HHHHHHHTT-SEEEEE-SS-----GGGS--SS--EEEEEEEESTTSTT-EEEEEEEE-TTSPP-SSPPPSS-EEESSHHHHHHHHHHHHHHHHHHTTSHHHHHHHHHHHHHHHHHHHHHHHHHHHHHHHHHHTTS--

Sequence (154 aa):
MFHISTMLPYTAGDTQQLQRKRHIGNDIVAIVFQEENTPFSADMIASNFLHAFIVVQPIDPCTEKVRYRVSVTARDDVPFFGPTLPAPSIFRKGQEFRNFLLTKLINAENAAYKSTKFAKLAERTRSSLLEALYGNLKERAQFYGLPLLETTDN